Protein AF-A0A9W9B064-F1 (afdb_monomer_lite)

Structure (mmCIF, N/CA/C/O backbone):
data_AF-A0A9W9B064-F1
#
_entry.id   AF-A0A9W9B064-F1
#
loop_
_atom_site.group_PDB
_atom_site.id
_atom_site.type_symbol
_atom_site.label_atom_id
_atom_site.label_alt_id
_atom_site.label_comp_id
_atom_site.label_asym_id
_atom_site.label_entity_id
_atom_site.label_seq_id
_atom_site.pdbx_PDB_ins_code
_atom_site.Cartn_x
_atom_site.Cartn_y
_atom_site.Cartn_z
_atom_site.occupancy
_atom_site.B_iso_or_equiv
_atom_site.auth_seq_id
_atom_site.auth_comp_id
_atom_site.auth_asym_id
_atom_site.auth_atom_id
_atom_site.pdbx_PDB_model_num
ATOM 1 N N . VAL A 1 1 ? -6.475 8.910 -2.355 1.00 74.94 1 VAL A N 1
ATOM 2 C CA . VAL A 1 1 ? -6.292 7.860 -1.318 1.00 74.94 1 VAL A CA 1
ATOM 3 C C . VAL A 1 1 ? -5.038 8.102 -0.491 1.00 74.94 1 VAL A C 1
ATOM 5 O O . VAL A 1 1 ? -5.189 8.374 0.688 1.00 74.94 1 VAL A O 1
ATOM 8 N N . VAL A 1 2 ? -3.831 8.096 -1.077 1.00 85.06 2 VAL A N 1
ATOM 9 C CA . VAL A 1 2 ? -2.579 8.356 -0.328 1.00 85.06 2 VAL A CA 1
ATOM 10 C C . VAL A 1 2 ? -2.620 9.701 0.413 1.00 85.06 2 VAL A C 1
ATOM 12 O O . VAL A 1 2 ? -2.436 9.739 1.624 1.00 85.06 2 VAL A O 1
ATOM 15 N N . SER A 1 3 ? -2.968 10.787 -0.281 1.00 89.00 3 SER A N 1
ATOM 16 C CA . SER A 1 3 ? -3.048 12.137 0.301 1.00 89.00 3 SER A CA 1
ATOM 17 C C . SER A 1 3 ? -4.141 12.330 1.356 1.00 89.00 3 SER A C 1
ATOM 19 O O . SER A 1 3 ? -3.981 13.171 2.230 1.00 89.00 3 SER A O 1
ATOM 21 N N . LEU A 1 4 ? -5.234 11.566 1.278 1.00 87.88 4 LEU A N 1
ATOM 22 C CA . LEU A 1 4 ? -6.406 11.722 2.151 1.00 87.88 4 LEU A CA 1
ATOM 23 C C . LEU A 1 4 ? -6.370 10.792 3.369 1.00 87.88 4 LEU A C 1
ATOM 25 O O . LEU A 1 4 ? -6.838 11.153 4.439 1.00 87.88 4 LEU A O 1
ATOM 29 N N . PHE A 1 5 ? -5.811 9.589 3.221 1.00 87.75 5 PHE A N 1
ATOM 30 C CA . PHE A 1 5 ? -5.877 8.553 4.255 1.00 87.75 5 PHE A CA 1
ATOM 31 C C . PHE A 1 5 ? -4.506 8.104 4.755 1.00 87.75 5 PHE A C 1
ATOM 33 O O . PHE A 1 5 ? -4.379 7.799 5.931 1.00 87.75 5 PHE A O 1
ATOM 40 N N . ILE A 1 6 ? -3.473 8.061 3.908 1.00 89.50 6 ILE A N 1
ATOM 41 C CA . ILE A 1 6 ? -2.148 7.578 4.331 1.00 89.50 6 ILE A CA 1
ATOM 42 C C . ILE A 1 6 ? -1.364 8.713 4.981 1.00 89.50 6 ILE A C 1
ATOM 44 O O . ILE A 1 6 ? -1.012 8.615 6.151 1.00 89.50 6 ILE A O 1
ATOM 48 N N . ILE A 1 7 ? -1.145 9.813 4.255 1.00 90.94 7 ILE A N 1
ATOM 49 C CA . ILE A 1 7 ? -0.338 10.943 4.739 1.00 90.94 7 ILE A CA 1
ATOM 50 C C . ILE A 1 7 ? -0.872 11.505 6.070 1.00 90.94 7 ILE A C 1
ATOM 52 O O . ILE A 1 7 ? -0.066 11.668 6.985 1.00 90.94 7 ILE A O 1
ATOM 56 N N . PRO A 1 8 ? -2.190 11.736 6.254 1.0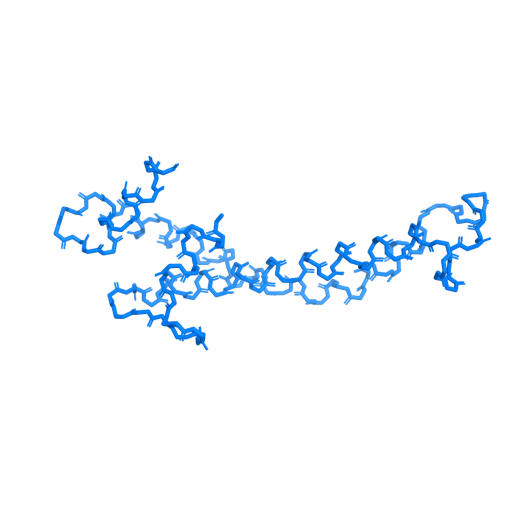0 91.44 8 PRO A N 1
ATOM 57 C CA . PRO A 1 8 ? -2.699 12.290 7.512 1.00 91.44 8 PRO A CA 1
ATOM 58 C C . PRO A 1 8 ? -2.593 11.342 8.717 1.00 91.44 8 PRO A C 1
ATOM 60 O O . PRO A 1 8 ? -2.636 11.801 9.854 1.00 91.44 8 PRO A O 1
ATOM 63 N N . LEU A 1 9 ? -2.454 10.031 8.486 1.00 92.44 9 LEU A N 1
ATOM 64 C CA . LEU A 1 9 ? -2.321 9.013 9.536 1.00 92.44 9 LEU A CA 1
ATOM 65 C C . LEU A 1 9 ? -0.864 8.632 9.837 1.00 92.44 9 LEU A C 1
ATOM 67 O O . LEU A 1 9 ? -0.609 7.787 10.702 1.00 92.44 9 LEU A O 1
ATOM 71 N N . ARG A 1 10 ? 0.102 9.232 9.138 1.00 92.25 10 ARG A N 1
ATOM 72 C CA . ARG A 1 10 ? 1.528 9.040 9.409 1.00 92.25 10 ARG A CA 1
ATOM 73 C C . ARG A 1 10 ? 2.011 10.053 10.436 1.00 92.25 10 ARG A C 1
ATOM 75 O O . ARG A 1 10 ? 1.650 11.228 10.411 1.00 92.25 10 ARG A O 1
ATOM 82 N N . VAL A 1 11 ? 2.908 9.610 11.308 1.00 89.94 11 VAL A N 1
ATOM 83 C CA . VAL A 1 11 ? 3.715 10.523 12.115 1.00 89.94 11 VAL A CA 1
ATOM 84 C C . VAL A 1 11 ? 4.603 11.326 11.165 1.00 89.94 11 VAL A C 1
ATOM 86 O O . VAL A 1 11 ? 5.284 10.752 10.311 1.00 89.94 11 VAL A O 1
ATOM 89 N N . HIS A 1 12 ? 4.577 12.652 11.311 1.00 84.75 12 HIS A N 1
ATOM 90 C CA . HIS A 1 12 ? 5.210 13.596 10.390 1.00 84.75 12 HIS A CA 1
ATOM 91 C C . HIS A 1 12 ? 6.648 13.201 10.025 1.00 84.75 12 HIS A C 1
ATOM 93 O O . HIS A 1 12 ? 7.474 12.959 10.904 1.00 84.75 12 HIS A O 1
ATOM 99 N N . ALA A 1 13 ? 6.940 13.181 8.721 1.00 80.38 13 ALA A N 1
ATOM 100 C CA . ALA A 1 13 ? 8.240 12.816 8.152 1.00 80.38 13 ALA A CA 1
ATOM 101 C C . ALA A 1 13 ? 8.746 11.402 8.519 1.00 80.38 13 ALA A C 1
ATOM 103 O O . ALA A 1 13 ? 9.943 11.131 8.438 1.00 80.38 13 ALA A O 1
ATOM 104 N N . THR A 1 14 ? 7.853 10.478 8.889 1.00 89.25 14 THR A N 1
ATOM 105 C CA . THR A 1 14 ? 8.203 9.077 9.160 1.00 89.25 14 THR A CA 1
ATOM 106 C C . THR A 1 14 ? 7.288 8.106 8.415 1.00 89.25 14 THR A C 1
ATOM 108 O O . THR A 1 14 ? 6.223 8.473 7.922 1.00 89.25 14 THR A O 1
ATOM 111 N N . LYS A 1 15 ? 7.684 6.828 8.391 1.00 86.31 15 LYS A N 1
ATOM 112 C CA . LYS A 1 15 ? 6.821 5.713 7.974 1.00 86.31 15 LYS A CA 1
ATOM 113 C C . LYS A 1 15 ? 6.015 5.122 9.139 1.00 86.31 15 LYS A C 1
ATOM 115 O O . LYS A 1 15 ? 5.415 4.066 8.993 1.00 86.31 15 LYS A O 1
ATOM 120 N N . SER A 1 16 ? 5.992 5.755 10.307 1.00 91.81 16 SER A N 1
ATOM 121 C CA . SER A 1 16 ? 5.243 5.238 11.454 1.00 91.81 16 SER A CA 1
ATOM 122 C C . SER A 1 16 ? 3.793 5.705 11.405 1.00 91.81 16 SER A C 1
ATOM 124 O O . SER A 1 16 ? 3.512 6.849 11.050 1.00 91.81 16 SER A O 1
ATOM 126 N N . TRP A 1 17 ? 2.870 4.824 11.776 1.00 94.25 17 TRP A N 1
ATOM 127 C CA . TRP A 1 17 ? 1.458 5.159 11.957 1.00 94.25 17 TRP A CA 1
ATOM 128 C C . TRP A 1 17 ? 1.250 5.895 13.285 1.00 94.25 17 TRP A C 1
ATOM 130 O O . TRP A 1 17 ? 1.936 5.600 14.268 1.00 94.25 17 TRP A O 1
ATOM 140 N N . ILE A 1 18 ? 0.310 6.842 13.332 1.00 92.81 18 ILE A N 1
ATOM 141 C CA . ILE A 1 18 ? -0.117 7.448 14.600 1.00 92.81 18 ILE A CA 1
ATOM 142 C C . ILE A 1 18 ? -0.778 6.401 15.510 1.00 92.81 18 ILE A C 1
ATOM 144 O O . ILE A 1 18 ? -1.291 5.375 15.052 1.00 92.81 18 ILE A O 1
ATOM 148 N N . ALA A 1 19 ? -0.792 6.672 16.816 1.00 88.94 19 ALA A N 1
ATOM 149 C CA . ALA A 1 19 ? -1.529 5.844 17.763 1.00 88.94 19 ALA A CA 1
ATOM 150 C C . ALA A 1 19 ? -3.028 5.818 17.405 1.00 88.94 19 ALA A C 1
ATOM 152 O O . ALA A 1 19 ? -3.591 6.832 17.001 1.00 88.94 19 ALA A O 1
ATOM 153 N N . GLY A 1 20 ? -3.662 4.652 17.547 1.00 89.81 20 GLY A N 1
ATOM 154 C CA . GLY A 1 20 ? -5.088 4.462 17.250 1.00 89.81 20 GLY A CA 1
ATOM 155 C C . GLY A 1 20 ? -5.393 3.885 15.864 1.00 89.81 20 GLY A C 1
ATOM 156 O O . GLY A 1 20 ? -6.511 3.425 15.649 1.00 89.81 20 GLY A O 1
ATOM 157 N N . VAL A 1 21 ? -4.418 3.811 14.947 1.00 93.75 21 VAL A N 1
ATOM 158 C CA . VAL A 1 21 ? -4.596 3.092 13.672 1.00 93.75 21 VAL A CA 1
ATOM 159 C C . VAL A 1 21 ? -4.528 1.578 13.916 1.00 93.75 21 VAL A C 1
ATOM 161 O O . VAL A 1 21 ? -3.505 1.083 14.399 1.00 93.75 21 VAL A O 1
ATOM 164 N N . PRO A 1 22 ? -5.571 0.799 13.569 1.00 95.19 22 PRO A N 1
ATOM 165 C CA . PRO A 1 22 ? -5.531 -0.651 13.722 1.00 95.19 22 PRO A CA 1
ATOM 166 C C . PRO A 1 22 ? -4.438 -1.285 12.858 1.00 95.19 22 PRO A C 1
ATOM 168 O O . PRO A 1 22 ? -4.339 -1.002 11.663 1.00 95.19 22 PRO A O 1
ATOM 171 N N . LEU A 1 23 ? -3.669 -2.208 13.441 1.00 94.12 23 LEU A N 1
ATOM 172 C CA . LEU A 1 23 ? -2.505 -2.826 12.795 1.00 94.12 23 LEU A CA 1
ATOM 173 C C . LEU A 1 23 ? -2.818 -3.443 11.422 1.00 94.12 23 LEU A C 1
ATOM 175 O O . LEU A 1 23 ? -2.029 -3.323 10.490 1.00 94.12 23 LEU A O 1
ATOM 179 N N . GLU A 1 24 ? -3.963 -4.110 11.277 1.00 94.56 24 GLU A N 1
ATOM 180 C CA . GLU A 1 24 ? -4.323 -4.741 10.002 1.00 94.56 24 GLU A CA 1
ATOM 181 C C . GLU A 1 24 ? -4.696 -3.708 8.922 1.00 94.56 24 GLU A C 1
ATOM 183 O O . GLU A 1 24 ? -4.439 -3.955 7.747 1.00 94.56 24 GLU A O 1
ATOM 188 N N . ILE A 1 25 ? -5.231 -2.537 9.299 1.00 94.75 25 ILE A N 1
ATOM 189 C CA . ILE A 1 25 ? -5.463 -1.427 8.357 1.00 94.75 25 ILE A CA 1
ATOM 190 C C . ILE A 1 25 ? -4.137 -0.791 7.959 1.00 94.75 25 ILE A C 1
ATOM 192 O O . ILE A 1 25 ? -3.896 -0.609 6.769 1.00 94.75 25 ILE A O 1
ATOM 196 N N . ALA A 1 26 ? -3.273 -0.513 8.939 1.00 94.94 26 ALA A N 1
ATOM 197 C CA . ALA A 1 26 ? -1.926 0.003 8.719 1.00 94.94 26 ALA A CA 1
ATOM 198 C C . ALA A 1 26 ? -1.177 -0.819 7.657 1.00 94.94 26 ALA A C 1
ATOM 200 O O . ALA A 1 26 ? -0.756 -0.271 6.644 1.00 94.94 26 ALA A O 1
ATOM 201 N N . LYS A 1 27 ? -1.134 -2.150 7.808 1.00 94.56 27 LYS A N 1
ATOM 202 C CA . LYS A 1 27 ? -0.488 -3.045 6.832 1.00 94.56 27 LYS A CA 1
ATOM 20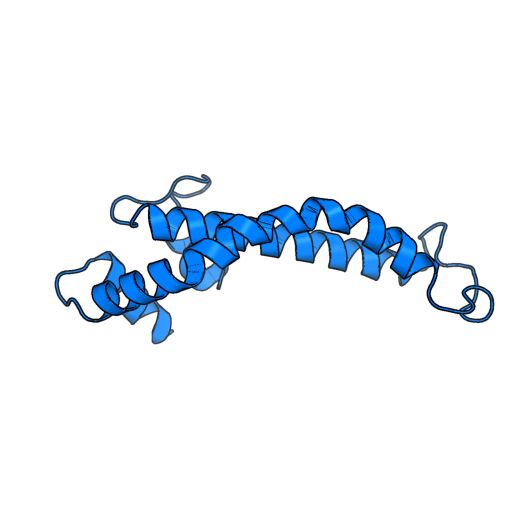3 C C . LYS A 1 27 ? -1.096 -2.961 5.427 1.00 94.56 27 LYS A C 1
ATOM 205 O O . LYS A 1 27 ? -0.364 -2.945 4.445 1.00 94.56 27 LYS A O 1
ATOM 210 N N . VAL A 1 28 ? -2.427 -2.909 5.312 1.00 95.56 28 VAL A N 1
ATOM 211 C CA . VAL A 1 28 ? -3.096 -2.785 4.002 1.00 95.56 28 VAL A CA 1
ATOM 212 C C . VAL A 1 28 ? -2.772 -1.459 3.329 1.00 95.56 28 VAL A C 1
ATOM 214 O O . VAL A 1 28 ? -2.574 -1.427 2.115 1.00 95.56 28 VAL A O 1
ATOM 217 N N . LEU A 1 29 ? -2.692 -0.379 4.101 1.00 94.69 29 LEU A N 1
ATOM 218 C CA . LEU A 1 29 ? -2.293 0.921 3.585 1.00 94.69 29 LEU A CA 1
ATOM 219 C C . LEU A 1 29 ? -0.799 0.969 3.227 1.00 94.69 29 LEU A C 1
ATOM 221 O O . LEU A 1 29 ? -0.468 1.574 2.213 1.00 94.69 29 LEU A O 1
ATOM 225 N N . ASP A 1 30 ? 0.074 0.293 3.984 1.00 94.75 30 ASP A N 1
ATOM 226 C CA . ASP A 1 30 ? 1.496 0.128 3.643 1.00 94.75 30 ASP A CA 1
ATOM 227 C C . ASP A 1 30 ? 1.644 -0.568 2.276 1.00 94.75 30 ASP A C 1
ATOM 229 O O . ASP A 1 30 ? 2.281 -0.031 1.372 1.00 94.75 30 ASP A O 1
ATOM 233 N N . TRP A 1 31 ? 0.969 -1.705 2.063 1.00 96.00 31 TRP A N 1
ATOM 234 C CA . TRP A 1 31 ? 1.002 -2.385 0.761 1.00 96.00 31 TRP A CA 1
ATOM 235 C C . TRP A 1 31 ? 0.374 -1.554 -0.362 1.00 96.00 31 TRP A C 1
ATOM 237 O O . TRP A 1 31 ? 0.834 -1.619 -1.499 1.00 96.00 31 TRP A O 1
ATOM 247 N N . LEU A 1 32 ? -0.668 -0.766 -0.076 1.00 95.56 32 LEU A N 1
ATOM 248 C CA . LEU A 1 32 ? -1.250 0.138 -1.068 1.00 95.56 32 LEU A CA 1
ATOM 249 C C . LEU A 1 32 ? -0.258 1.230 -1.488 1.00 95.56 32 LEU A C 1
ATOM 251 O O . LEU A 1 32 ? -0.185 1.558 -2.670 1.00 95.56 32 LEU A O 1
ATOM 255 N N . GLU A 1 33 ? 0.494 1.790 -0.542 1.00 94.12 33 GLU A N 1
ATOM 256 C CA . GLU A 1 33 ? 1.559 2.753 -0.826 1.00 94.12 33 GLU A CA 1
ATOM 257 C C . GLU A 1 33 ? 2.649 2.119 -1.702 1.00 94.12 33 GLU A C 1
ATOM 259 O O . GLU A 1 33 ? 3.005 2.690 -2.732 1.00 94.12 33 GLU A O 1
ATOM 264 N N . ASP A 1 34 ? 3.094 0.902 -1.378 1.00 95.19 34 ASP A N 1
ATOM 265 C CA . ASP A 1 34 ? 4.053 0.152 -2.200 1.00 95.19 34 ASP A CA 1
ATOM 266 C C . ASP A 1 34 ? 3.518 -0.119 -3.618 1.00 95.19 34 ASP A C 1
ATOM 268 O O . ASP A 1 34 ? 4.246 0.026 -4.601 1.00 95.19 34 ASP A O 1
ATOM 272 N N . ILE A 1 35 ? 2.229 -0.447 -3.750 1.00 97.06 35 ILE A N 1
ATOM 273 C CA . ILE A 1 35 ? 1.552 -0.628 -5.042 1.00 97.06 35 ILE A CA 1
ATOM 274 C C . ILE A 1 35 ? 1.533 0.675 -5.853 1.00 97.06 35 ILE A C 1
ATOM 276 O O . ILE A 1 35 ? 1.803 0.659 -7.056 1.00 97.06 35 ILE A O 1
ATOM 280 N N . VAL A 1 36 ? 1.222 1.807 -5.219 1.00 96.00 36 VAL A N 1
ATOM 281 C CA . VAL A 1 36 ? 1.226 3.124 -5.876 1.00 96.00 36 VAL A CA 1
ATOM 282 C C . VAL A 1 36 ? 2.640 3.509 -6.318 1.00 96.00 36 VAL A C 1
ATOM 284 O O . VAL A 1 36 ? 2.812 4.033 -7.422 1.00 96.00 36 VAL A O 1
ATOM 287 N N . ASN A 1 37 ? 3.652 3.210 -5.503 1.00 95.19 37 ASN A N 1
ATOM 288 C CA . ASN A 1 37 ? 5.055 3.433 -5.848 1.00 95.19 37 ASN A CA 1
ATOM 289 C C . ASN A 1 37 ? 5.477 2.565 -7.042 1.00 95.19 37 ASN A C 1
ATOM 291 O O . ASN A 1 37 ? 6.035 3.088 -8.004 1.00 95.19 37 ASN A O 1
ATOM 295 N N . LEU A 1 38 ? 5.117 1.276 -7.051 1.00 96.88 38 LEU A N 1
ATOM 296 C CA . LEU A 1 38 ? 5.379 0.384 -8.183 1.00 96.88 38 LEU A CA 1
ATOM 297 C C . LEU A 1 38 ? 4.747 0.910 -9.480 1.00 96.88 38 LEU A C 1
ATOM 299 O O . LEU A 1 38 ? 5.394 0.929 -10.524 1.00 96.88 38 LEU A O 1
ATOM 303 N N . HIS A 1 39 ? 3.495 1.369 -9.422 1.00 96.75 39 HIS A N 1
ATOM 304 C CA . HIS A 1 39 ? 2.816 1.957 -10.583 1.00 96.75 39 HIS A CA 1
ATOM 305 C C . HIS A 1 39 ? 3.422 3.281 -11.033 1.00 96.75 39 HIS A C 1
ATOM 307 O O . HIS A 1 39 ? 3.427 3.572 -12.227 1.00 96.75 39 HIS A O 1
ATOM 313 N N . THR A 1 40 ? 3.949 4.072 -10.102 1.00 96.12 40 THR A N 1
ATOM 314 C CA . THR A 1 40 ? 4.695 5.294 -10.420 1.00 96.12 40 THR A CA 1
ATOM 315 C C . THR A 1 40 ? 5.954 4.952 -11.213 1.00 96.12 40 THR A C 1
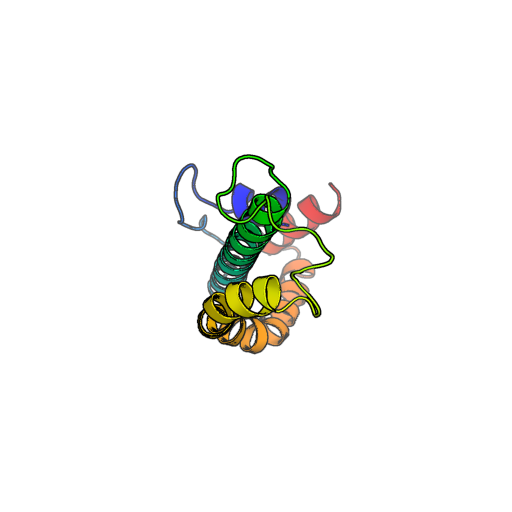ATOM 317 O O . THR A 1 40 ? 6.160 5.519 -12.280 1.00 96.12 40 THR A O 1
ATOM 320 N N . GLU A 1 41 ? 6.723 3.951 -10.784 1.00 95.81 41 GLU A N 1
ATOM 321 C CA . GLU A 1 41 ? 7.899 3.493 -11.532 1.00 95.81 41 GLU A CA 1
ATOM 322 C C . GLU A 1 41 ? 7.544 2.925 -12.914 1.00 95.81 41 GLU A C 1
ATOM 324 O O . GLU A 1 41 ? 8.235 3.206 -13.894 1.00 95.81 41 GLU A O 1
ATOM 329 N N . ILE A 1 42 ? 6.457 2.149 -13.021 1.00 94.38 42 ILE A N 1
ATOM 330 C CA . ILE A 1 42 ? 5.968 1.646 -14.314 1.00 94.38 42 ILE A CA 1
ATOM 331 C C . ILE A 1 42 ? 5.604 2.818 -15.228 1.00 94.38 42 ILE A C 1
ATOM 333 O O . ILE A 1 42 ? 6.006 2.831 -16.389 1.00 94.38 42 ILE A O 1
ATOM 337 N N . ARG A 1 43 ? 4.863 3.809 -14.719 1.00 93.75 43 ARG A N 1
ATOM 338 C CA . ARG A 1 43 ? 4.491 5.007 -15.478 1.00 93.75 43 ARG A CA 1
ATOM 339 C C . ARG A 1 43 ? 5.728 5.753 -15.966 1.00 93.75 43 ARG A C 1
ATOM 341 O O . ARG A 1 43 ? 5.789 6.075 -17.147 1.00 93.75 43 ARG A O 1
ATOM 348 N N . ASP A 1 44 ? 6.688 6.013 -15.088 1.00 91.81 44 ASP A N 1
ATOM 349 C CA . ASP A 1 44 ? 7.887 6.787 -15.418 1.00 91.81 44 ASP A CA 1
ATOM 350 C C . ASP A 1 44 ? 8.744 6.045 -16.460 1.00 91.81 44 ASP A C 1
ATOM 352 O O . ASP A 1 44 ? 9.228 6.643 -17.423 1.00 91.81 44 ASP A O 1
ATOM 356 N N . MET A 1 45 ? 8.838 4.716 -16.348 1.00 89.12 45 MET A N 1
ATOM 357 C CA . MET A 1 45 ? 9.460 3.862 -17.361 1.00 89.12 45 MET A CA 1
ATOM 358 C C . MET A 1 45 ? 8.726 3.961 -18.708 1.00 89.12 45 MET A C 1
ATOM 360 O O . MET A 1 45 ? 9.366 4.178 -19.737 1.00 89.12 45 MET A O 1
ATOM 364 N N . LEU A 1 46 ? 7.393 3.876 -18.725 1.00 86.69 46 LEU A N 1
ATOM 365 C CA . LEU A 1 46 ? 6.608 3.996 -19.958 1.00 86.69 46 LEU A CA 1
ATOM 366 C C . LEU A 1 46 ? 6.726 5.391 -20.593 1.00 86.69 46 LEU A C 1
ATOM 368 O O . LEU A 1 46 ? 6.805 5.501 -21.815 1.00 86.69 46 LEU A O 1
ATOM 372 N N . GLN A 1 47 ? 6.783 6.449 -19.781 1.00 85.81 47 GLN A N 1
ATOM 373 C CA . GLN A 1 47 ? 7.007 7.822 -20.242 1.00 85.81 47 GLN A CA 1
ATOM 374 C C . GLN A 1 47 ? 8.405 8.009 -20.837 1.00 85.81 47 GLN A C 1
ATOM 376 O O . GLN A 1 47 ? 8.558 8.759 -21.798 1.00 85.81 47 GLN A O 1
ATOM 381 N N . SER A 1 48 ? 9.415 7.289 -20.337 1.00 82.19 48 SER A N 1
ATOM 382 C CA . SER A 1 48 ? 10.775 7.347 -20.888 1.00 82.19 48 SER A CA 1
ATOM 383 C C . SER A 1 48 ? 10.875 6.834 -22.331 1.00 82.19 48 SER A C 1
ATOM 385 O O . SER A 1 48 ? 11.806 7.191 -23.046 1.00 82.19 48 SER A O 1
ATOM 387 N N . PHE A 1 49 ? 9.913 6.032 -22.797 1.00 74.44 49 PHE A N 1
ATOM 388 C CA . PHE A 1 49 ? 9.827 5.637 -24.207 1.00 74.44 49 PHE A CA 1
ATOM 389 C C . PHE A 1 49 ? 9.223 6.716 -25.110 1.00 74.44 49 PHE A C 1
ATOM 391 O O . PHE A 1 49 ? 9.320 6.608 -26.328 1.00 74.44 49 PHE A O 1
ATOM 398 N N . GLN A 1 50 ? 8.599 7.741 -24.528 1.00 72.00 50 GLN A N 1
ATOM 399 C CA . GLN A 1 50 ? 7.954 8.840 -25.247 1.00 72.00 50 GLN A CA 1
ATOM 400 C C . GLN A 1 50 ? 8.852 10.086 -25.328 1.00 72.00 50 GLN A C 1
ATOM 402 O O . GLN A 1 50 ? 8.526 11.025 -26.053 1.00 72.00 50 GLN A O 1
ATOM 407 N N . THR A 1 51 ? 9.973 10.124 -24.596 1.00 66.88 51 THR A N 1
ATOM 408 C CA . THR A 1 51 ? 10.890 11.269 -24.578 1.00 66.88 51 THR A CA 1
ATOM 409 C C . THR A 1 51 ? 12.014 11.113 -25.608 1.00 66.88 51 THR A C 1
ATOM 411 O O . THR A 1 51 ? 12.736 10.121 -25.572 1.00 66.88 51 THR A O 1
ATOM 414 N N . PRO A 1 52 ? 12.240 12.106 -26.490 1.00 58.44 52 PRO A N 1
ATOM 415 C CA . PRO A 1 52 ? 13.177 11.998 -27.618 1.00 58.44 52 PRO A CA 1
ATOM 416 C C . PRO A 1 52 ? 14.654 11.823 -27.216 1.00 58.44 52 PRO A C 1
ATOM 418 O O . PRO A 1 52 ? 15.469 11.435 -28.046 1.00 58.44 52 PRO A O 1
ATOM 421 N N . GLU A 1 53 ? 15.004 12.086 -25.955 1.00 60.28 53 GLU A N 1
ATOM 422 C CA . GLU A 1 53 ? 16.367 11.959 -25.415 1.00 60.28 53 GLU A CA 1
ATOM 423 C C . GLU A 1 53 ? 16.706 10.544 -24.916 1.00 60.28 53 GLU A C 1
ATOM 425 O O . GLU A 1 53 ? 17.856 10.261 -24.573 1.00 60.28 53 GLU A O 1
ATOM 430 N N . CYS A 1 54 ? 15.734 9.628 -24.865 1.00 56.91 54 CYS A N 1
ATOM 431 C CA . CYS A 1 54 ? 16.002 8.257 -24.454 1.00 56.91 54 CYS A CA 1
ATOM 432 C C . CYS A 1 54 ? 16.743 7.514 -25.587 1.00 56.91 54 CYS A C 1
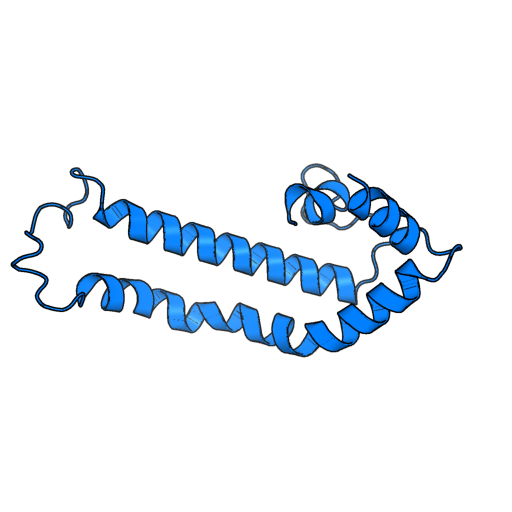ATOM 434 O O . CYS A 1 54 ? 16.296 7.573 -26.734 1.00 56.91 54 CYS A O 1
ATOM 436 N N . PRO A 1 55 ? 17.815 6.736 -25.319 1.00 54.69 55 PRO A N 1
ATOM 437 C CA . PRO A 1 55 ? 18.525 5.945 -26.342 1.00 54.69 55 PRO A CA 1
ATOM 438 C C . PRO A 1 55 ? 17.625 4.967 -27.121 1.00 54.69 55 PRO A C 1
ATOM 440 O O . PRO A 1 55 ? 18.022 4.413 -28.143 1.00 54.69 55 PRO A O 1
ATOM 443 N N . LEU A 1 56 ? 16.411 4.736 -26.616 1.00 53.12 56 LEU A N 1
ATOM 444 C CA . LEU A 1 56 ? 15.383 3.871 -27.181 1.00 53.12 56 LEU A CA 1
ATOM 445 C C . LEU A 1 56 ? 14.278 4.638 -27.937 1.00 53.12 56 LEU A C 1
ATOM 447 O O . LEU A 1 56 ? 13.451 3.982 -28.567 1.00 53.12 56 LEU A O 1
ATOM 451 N N . ALA A 1 57 ? 14.274 5.977 -27.910 1.00 50.16 57 ALA A N 1
ATOM 452 C CA . ALA A 1 57 ? 13.216 6.851 -28.435 1.00 50.16 57 ALA A CA 1
ATOM 453 C C . ALA A 1 57 ? 13.350 7.241 -29.920 1.00 50.16 57 ALA A C 1
ATOM 455 O O . ALA A 1 57 ? 12.582 8.056 -30.421 1.00 50.16 57 ALA A O 1
ATOM 456 N N . GLY A 1 58 ? 14.310 6.664 -30.645 1.00 47.31 58 GLY A N 1
ATOM 457 C CA . GLY A 1 58 ? 14.603 7.034 -32.038 1.00 47.31 58 GLY A CA 1
ATOM 458 C C . GLY A 1 58 ? 14.231 5.999 -33.100 1.00 47.31 58 GLY A C 1
ATOM 459 O O . GLY A 1 58 ? 14.480 6.225 -34.279 1.00 47.31 58 GLY A O 1
ATOM 460 N N . VAL A 1 59 ? 13.676 4.854 -32.718 1.00 50.38 59 VAL A N 1
ATOM 461 C CA . VAL A 1 59 ? 13.356 3.763 -33.649 1.00 50.38 59 VAL A CA 1
ATOM 462 C C . VAL A 1 59 ? 11.858 3.765 -33.862 1.00 50.38 59 VAL A C 1
ATOM 464 O O . VAL A 1 59 ? 11.089 3.492 -32.945 1.00 50.38 59 VAL A O 1
ATOM 467 N N . SER A 1 60 ? 11.493 4.189 -35.070 1.00 52.28 60 SER A N 1
ATOM 468 C CA . SER A 1 60 ? 10.135 4.391 -35.569 1.00 52.28 60 SER A CA 1
ATOM 469 C C . SER A 1 60 ? 9.152 3.326 -35.069 1.00 52.28 60 SER A C 1
ATOM 471 O O . SER A 1 60 ? 9.496 2.147 -35.001 1.00 52.28 60 SER A O 1
ATOM 473 N N . GLU A 1 61 ? 7.893 3.709 -34.827 1.00 51.91 61 GLU A N 1
ATOM 474 C CA . GLU A 1 61 ? 6.767 2.778 -34.623 1.00 51.91 61 GLU A CA 1
ATOM 475 C C . GLU A 1 61 ? 6.695 1.687 -35.717 1.00 51.91 61 GLU A C 1
ATOM 477 O O . GLU A 1 61 ? 6.144 0.610 -35.503 1.00 51.91 61 GLU A O 1
ATOM 482 N N . ALA A 1 62 ? 7.301 1.934 -36.886 1.00 51.84 62 ALA A N 1
ATOM 483 C CA . ALA A 1 62 ? 7.444 0.967 -37.970 1.00 51.84 62 ALA A CA 1
ATOM 484 C C . ALA A 1 62 ? 8.448 -0.179 -37.690 1.00 51.84 62 ALA A C 1
ATOM 486 O O . ALA A 1 62 ? 8.337 -1.241 -38.311 1.00 51.84 62 ALA A O 1
ATOM 487 N N . GLU A 1 63 ? 9.414 0.014 -36.784 1.00 54.31 63 GLU A N 1
ATOM 488 C CA . GLU A 1 63 ? 10.437 -0.974 -36.403 1.00 54.31 63 GLU A CA 1
ATOM 489 C C . GLU A 1 63 ? 10.075 -1.762 -35.132 1.00 54.31 63 GLU A C 1
ATOM 491 O O . GLU A 1 63 ? 10.419 -2.941 -35.039 1.00 54.31 63 GLU A O 1
ATOM 496 N N . ASP A 1 64 ? 9.316 -1.184 -34.188 1.00 60.06 64 ASP A N 1
ATOM 497 C CA . ASP A 1 64 ? 8.728 -1.931 -33.056 1.00 60.06 64 ASP A CA 1
ATOM 498 C C . ASP A 1 64 ? 7.426 -2.624 -33.479 1.00 60.06 64 ASP A C 1
ATOM 500 O O . ASP A 1 64 ? 6.333 -2.374 -32.966 1.00 60.06 64 ASP A O 1
ATOM 504 N N . ARG A 1 65 ? 7.544 -3.506 -34.473 1.00 50.12 65 ARG A N 1
ATOM 505 C CA . ARG A 1 65 ? 6.435 -4.284 -35.022 1.00 50.12 65 ARG A CA 1
ATOM 506 C C . ARG A 1 65 ? 5.906 -5.256 -33.949 1.00 50.12 65 ARG A C 1
ATOM 508 O O . ARG A 1 65 ? 6.308 -6.414 -33.908 1.00 50.12 65 ARG A O 1
ATOM 515 N N . GLY A 1 66 ? 5.008 -4.781 -33.080 1.00 55.75 66 GLY A N 1
ATOM 516 C CA . GLY A 1 66 ? 4.260 -5.594 -32.111 1.00 55.75 66 GLY A CA 1
ATOM 517 C C . GLY A 1 66 ? 4.360 -5.204 -30.628 1.00 55.75 66 GLY A C 1
ATOM 518 O O . GLY A 1 66 ? 3.906 -5.987 -29.797 1.00 55.75 66 GLY A O 1
ATOM 519 N N . GLY A 1 67 ? 4.934 -4.050 -30.261 1.00 63.91 67 GLY A N 1
ATOM 520 C CA . GLY A 1 67 ? 5.014 -3.618 -28.852 1.00 63.91 67 GLY A CA 1
ATOM 521 C C . GLY A 1 67 ? 5.972 -4.454 -27.990 1.00 63.91 67 GLY A C 1
ATOM 522 O O . GLY A 1 67 ? 5.833 -4.522 -26.763 1.00 63.91 67 GLY A O 1
ATOM 523 N N . ALA A 1 68 ? 6.944 -5.121 -28.621 1.00 71.81 68 ALA A N 1
ATOM 524 C CA . ALA A 1 68 ? 7.851 -6.060 -27.966 1.00 71.81 68 ALA A CA 1
ATOM 525 C C . ALA A 1 68 ? 8.723 -5.377 -26.900 1.00 71.81 68 ALA A C 1
ATOM 527 O O . ALA A 1 68 ? 9.068 -5.993 -25.891 1.00 71.81 68 ALA A O 1
ATOM 528 N N . ARG A 1 69 ? 9.037 -4.090 -27.086 1.00 73.06 69 ARG A N 1
ATOM 529 C CA . ARG A 1 69 ? 9.837 -3.291 -26.144 1.00 73.06 69 ARG A CA 1
ATOM 530 C C . ARG A 1 69 ? 9.109 -3.011 -24.843 1.00 73.06 69 ARG A C 1
ATOM 532 O O . ARG A 1 69 ? 9.659 -3.250 -23.769 1.00 73.06 69 ARG A O 1
ATOM 539 N N . VAL A 1 70 ? 7.861 -2.560 -24.940 1.00 79.94 70 VAL A N 1
ATOM 540 C CA . VAL A 1 70 ? 7.008 -2.323 -23.771 1.00 79.94 70 VAL A CA 1
ATOM 541 C C . VAL A 1 70 ? 6.777 -3.636 -23.029 1.00 79.94 70 VAL A C 1
ATOM 543 O O . VAL A 1 70 ? 6.937 -3.686 -21.812 1.00 79.94 70 VAL A O 1
ATOM 546 N N . ALA A 1 71 ? 6.501 -4.724 -23.754 1.00 83.00 71 ALA A N 1
ATOM 547 C CA . ALA A 1 71 ? 6.356 -6.049 -23.159 1.00 83.00 71 ALA A CA 1
ATOM 548 C C . ALA A 1 71 ? 7.635 -6.509 -22.429 1.00 83.00 71 ALA A C 1
ATOM 550 O O . ALA A 1 71 ? 7.558 -7.023 -21.312 1.00 83.00 71 ALA A O 1
ATOM 551 N N . TYR A 1 72 ? 8.815 -6.291 -23.019 1.00 83.88 72 TYR A N 1
ATOM 552 C CA . TYR A 1 72 ? 10.099 -6.621 -22.397 1.00 83.88 72 TYR A CA 1
ATOM 553 C C . TYR A 1 72 ? 10.366 -5.789 -21.138 1.00 83.88 72 TYR A C 1
ATOM 555 O O . TYR A 1 72 ? 10.796 -6.329 -20.120 1.00 83.88 72 TYR A O 1
ATOM 563 N N . ALA A 1 73 ? 10.060 -4.493 -21.172 1.00 85.38 73 ALA A N 1
ATOM 564 C CA . ALA A 1 73 ? 10.224 -3.620 -20.019 1.00 85.38 73 ALA A CA 1
ATOM 565 C C . ALA A 1 73 ? 9.263 -3.997 -18.882 1.00 85.38 73 ALA A C 1
ATOM 567 O O . ALA A 1 73 ? 9.693 -4.162 -17.740 1.00 85.38 73 ALA A O 1
ATOM 568 N N . LEU A 1 74 ? 7.986 -4.244 -19.194 1.00 90.12 74 LEU A N 1
ATOM 569 C CA . LEU A 1 74 ? 6.984 -4.705 -18.228 1.00 90.12 74 LEU A CA 1
ATOM 570 C C . LEU A 1 74 ? 7.336 -6.065 -17.615 1.00 90.12 74 LEU A C 1
ATOM 572 O O . LEU A 1 74 ? 7.046 -6.296 -16.441 1.00 90.12 74 LEU A O 1
ATOM 576 N N . ARG A 1 75 ? 8.023 -6.948 -18.353 1.00 92.31 75 ARG A N 1
ATOM 577 C CA . ARG A 1 75 ? 8.479 -8.248 -17.836 1.00 92.31 75 ARG A CA 1
ATOM 578 C C . ARG A 1 75 ? 9.341 -8.112 -16.578 1.00 92.31 75 ARG A C 1
ATOM 580 O O . ARG A 1 75 ? 9.250 -8.967 -15.702 1.00 92.31 75 ARG A O 1
ATOM 587 N N . SER A 1 76 ? 10.130 -7.042 -16.461 1.00 92.06 76 SER A N 1
ATOM 588 C CA . SER A 1 76 ? 10.962 -6.782 -15.275 1.00 92.06 76 SER A CA 1
ATOM 589 C C . SER A 1 76 ? 10.147 -6.455 -14.013 1.00 92.06 76 SER A C 1
ATOM 591 O O . SER A 1 76 ? 10.613 -6.685 -12.899 1.00 92.06 76 SER A O 1
ATOM 593 N N . PHE A 1 77 ? 8.905 -5.989 -14.175 1.00 95.19 77 PHE A N 1
ATOM 594 C CA . PHE A 1 77 ? 7.999 -5.671 -13.074 1.00 95.19 77 PHE A CA 1
ATOM 595 C C . PHE A 1 77 ? 7.166 -6.872 -12.620 1.00 95.19 77 PHE A C 1
ATOM 597 O O . PHE A 1 77 ? 6.673 -6.861 -11.497 1.00 95.19 77 PHE A O 1
ATOM 604 N N . VAL A 1 78 ? 7.034 -7.922 -13.441 1.00 95.56 78 VAL A N 1
ATOM 605 C CA . VAL A 1 78 ? 6.189 -9.090 -13.130 1.00 95.56 78 VAL A CA 1
ATOM 606 C C . VAL A 1 78 ? 6.515 -9.724 -11.771 1.00 95.56 78 VAL A C 1
ATOM 608 O O . VAL A 1 78 ? 5.577 -9.916 -11.000 1.00 95.56 78 VAL A O 1
ATOM 611 N N . PRO A 1 79 ? 7.785 -10.000 -11.404 1.00 96.69 79 PRO A N 1
ATOM 612 C CA . PRO A 1 79 ? 8.094 -10.549 -10.081 1.00 96.69 79 PRO A CA 1
ATOM 613 C C . PRO A 1 79 ? 7.679 -9.606 -8.946 1.00 96.69 79 PRO A C 1
ATOM 615 O O . PRO A 1 79 ? 7.179 -10.043 -7.919 1.00 96.69 79 PRO A O 1
ATOM 618 N N . ARG A 1 80 ? 7.809 -8.292 -9.163 1.00 96.62 80 ARG A N 1
ATOM 619 C CA . ARG A 1 80 ? 7.495 -7.254 -8.174 1.00 96.62 80 ARG A CA 1
ATOM 620 C C . ARG A 1 80 ? 5.995 -7.091 -7.936 1.00 96.62 80 ARG A C 1
ATOM 622 O O . ARG A 1 80 ? 5.611 -6.500 -6.935 1.00 96.62 80 ARG A O 1
ATOM 629 N N . LEU A 1 81 ? 5.141 -7.632 -8.811 1.00 96.50 81 LEU A N 1
ATOM 630 C CA . LEU A 1 81 ? 3.693 -7.679 -8.588 1.00 96.50 81 LEU A CA 1
ATOM 631 C C . LEU A 1 81 ? 3.308 -8.609 -7.425 1.00 96.50 81 LEU A C 1
ATOM 633 O O . LEU A 1 81 ? 2.157 -8.591 -6.996 1.00 96.50 81 LEU A O 1
ATOM 637 N N . GLU A 1 82 ? 4.241 -9.383 -6.865 1.00 96.31 82 GLU A N 1
ATOM 638 C CA . GLU A 1 82 ? 3.995 -10.184 -5.661 1.00 96.31 82 GLU A CA 1
ATOM 639 C C . GLU A 1 82 ? 3.536 -9.349 -4.454 1.00 96.31 82 GLU A C 1
ATOM 641 O O . GLU A 1 82 ? 2.802 -9.861 -3.610 1.00 96.31 82 GLU A O 1
ATOM 646 N N . ILE A 1 83 ? 3.856 -8.046 -4.414 1.00 94.56 83 ILE A N 1
ATOM 647 C CA . ILE A 1 83 ? 3.385 -7.120 -3.368 1.00 94.56 83 ILE A CA 1
ATOM 648 C C . ILE A 1 83 ? 1.852 -7.058 -3.270 1.00 94.56 83 ILE A C 1
ATOM 650 O O . ILE A 1 83 ? 1.304 -6.742 -2.215 1.00 94.56 83 ILE A O 1
ATOM 654 N N . TYR A 1 84 ? 1.139 -7.411 -4.346 1.00 97.25 84 TYR A N 1
ATOM 655 C CA . TYR A 1 84 ? -0.319 -7.494 -4.341 1.00 97.25 84 TYR A CA 1
ATOM 656 C C . TYR A 1 84 ? -0.847 -8.680 -3.539 1.00 97.25 84 TYR A C 1
ATOM 658 O O . TYR A 1 84 ? -1.974 -8.617 -3.057 1.00 97.25 84 TYR A O 1
ATOM 666 N N . GLN A 1 85 ? -0.082 -9.765 -3.393 1.00 96.88 85 GLN A N 1
ATOM 667 C CA . GLN A 1 85 ? -0.565 -10.987 -2.750 1.00 96.88 85 GLN A CA 1
ATOM 668 C C . GLN A 1 85 ? -1.075 -10.740 -1.320 1.00 96.88 85 GLN A C 1
ATOM 670 O O . GLN A 1 85 ? -2.248 -11.029 -1.063 1.00 96.88 85 GLN A O 1
ATOM 675 N N . PRO A 1 86 ? -0.282 -10.171 -0.387 1.00 95.69 86 PRO A N 1
ATOM 676 C CA . PRO A 1 86 ? -0.772 -9.917 0.965 1.00 95.69 86 PRO A CA 1
ATOM 677 C C . PRO A 1 86 ? -1.900 -8.877 0.992 1.00 95.69 86 PRO A C 1
ATOM 679 O O . PRO A 1 86 ? -2.847 -9.037 1.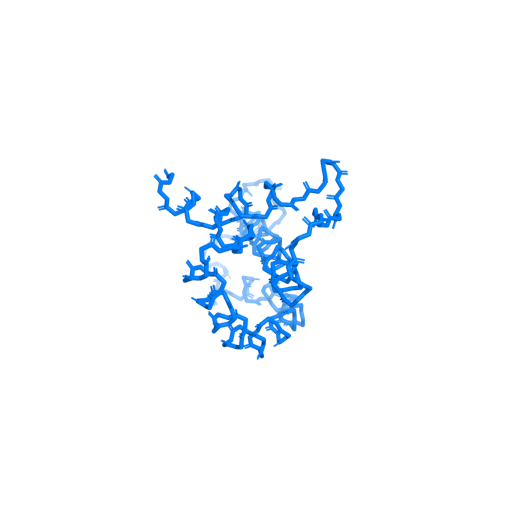766 1.00 95.69 86 PRO A O 1
ATOM 682 N N . TYR A 1 87 ? -1.850 -7.864 0.117 1.00 96.31 87 TYR A N 1
ATOM 683 C CA . TYR A 1 87 ? -2.905 -6.858 -0.016 1.00 96.31 87 TYR A CA 1
ATOM 684 C C . TYR A 1 87 ? -4.251 -7.497 -0.376 1.00 96.31 87 TYR A C 1
ATOM 686 O O . TYR A 1 87 ? -5.234 -7.321 0.343 1.00 96.31 87 TYR A O 1
ATOM 694 N N . LEU A 1 88 ? -4.285 -8.299 -1.444 1.00 96.94 88 LEU A N 1
ATOM 695 C CA . LEU A 1 88 ? -5.498 -8.945 -1.945 1.00 96.94 88 LEU A CA 1
ATOM 696 C C . LEU A 1 88 ? -6.081 -9.933 -0.930 1.00 96.94 88 LEU A C 1
ATOM 698 O O . LEU A 1 88 ? -7.291 -9.941 -0.712 1.00 96.94 88 LEU A O 1
ATOM 702 N N . VAL A 1 89 ? -5.229 -10.718 -0.262 1.00 96.88 89 VAL A N 1
ATOM 703 C CA . VAL A 1 89 ? -5.661 -11.674 0.773 1.00 96.88 89 VAL A CA 1
ATOM 704 C C . VAL A 1 89 ? -6.310 -10.960 1.963 1.00 96.88 89 VAL A C 1
ATOM 706 O O . VAL A 1 89 ? -7.281 -11.454 2.535 1.00 96.88 89 VAL A O 1
ATOM 709 N N . LYS A 1 90 ? -5.788 -9.795 2.358 1.00 94.38 90 LYS A N 1
ATOM 710 C CA . LYS A 1 90 ? -6.246 -9.070 3.553 1.00 94.38 90 LYS A CA 1
ATOM 711 C C . LYS A 1 90 ? -7.400 -8.109 3.288 1.00 94.38 90 LYS A C 1
ATOM 713 O O . LYS A 1 90 ? -8.131 -7.783 4.226 1.00 94.38 90 LYS A O 1
ATOM 718 N N . LEU A 1 91 ? -7.600 -7.691 2.039 1.00 94.00 91 LEU A N 1
ATOM 719 C CA . LEU A 1 91 ? -8.523 -6.616 1.679 1.00 94.00 91 LEU A CA 1
ATOM 720 C C . LEU A 1 91 ? -9.960 -6.863 2.151 1.00 94.00 91 LEU A C 1
ATOM 722 O O . LEU A 1 91 ? -10.580 -5.954 2.702 1.00 94.00 91 LEU A O 1
ATOM 726 N N . SER A 1 92 ? -10.485 -8.081 1.981 1.00 94.81 92 SER A N 1
ATOM 727 C CA . SER A 1 92 ? -11.865 -8.408 2.375 1.00 94.81 92 SER A CA 1
ATOM 728 C C . SER A 1 92 ? -12.076 -8.248 3.883 1.00 94.81 92 SER A C 1
ATOM 730 O O . SER A 1 92 ? -12.961 -7.512 4.324 1.00 94.81 92 SER A O 1
ATOM 732 N N . ASN A 1 93 ? -11.205 -8.872 4.680 1.00 95.31 93 ASN A N 1
ATOM 733 C CA . ASN A 1 93 ? -11.292 -8.845 6.140 1.00 95.31 93 ASN A CA 1
ATOM 734 C C . ASN A 1 93 ? -11.100 -7.428 6.689 1.00 95.31 93 ASN A C 1
ATOM 736 O O . ASN A 1 93 ? -11.827 -6.994 7.583 1.00 95.31 93 ASN A O 1
ATOM 740 N N . VAL A 1 94 ? -10.143 -6.682 6.134 1.00 95.88 94 VAL A N 1
ATOM 741 C CA . VAL A 1 94 ? -9.887 -5.299 6.545 1.00 95.88 94 VAL A CA 1
ATOM 742 C C . VAL A 1 94 ? -11.041 -4.382 6.150 1.00 95.88 94 VAL A C 1
ATOM 744 O O . VAL A 1 94 ? -11.419 -3.523 6.941 1.00 95.88 94 VAL A O 1
ATOM 747 N N . SER A 1 95 ? -11.676 -4.603 4.998 1.00 95.19 95 SER A N 1
ATOM 748 C CA . SER A 1 95 ? -12.870 -3.852 4.589 1.00 95.19 95 SER A CA 1
ATOM 749 C C . SER A 1 95 ? -14.050 -4.086 5.533 1.00 95.19 95 SER A C 1
ATOM 751 O O . SER A 1 95 ? -14.784 -3.154 5.857 1.00 95.19 95 SER A O 1
ATOM 753 N N . GLU A 1 96 ? -14.246 -5.315 6.014 1.00 96.62 96 GLU A N 1
ATOM 754 C CA . GLU A 1 96 ? -15.251 -5.596 7.043 1.00 96.62 96 GLU A CA 1
ATOM 755 C C . GLU A 1 96 ? -14.940 -4.909 8.369 1.00 96.62 96 GLU A C 1
ATOM 757 O O . GLU A 1 96 ? -15.837 -4.321 8.974 1.00 96.62 96 GLU A O 1
ATOM 762 N N . MET A 1 97 ? -13.681 -4.958 8.807 1.00 96.06 97 MET A N 1
ATOM 763 C CA . MET A 1 97 ? -13.240 -4.280 10.023 1.00 96.06 97 MET A CA 1
ATOM 764 C C . MET A 1 97 ? -13.438 -2.766 9.915 1.00 96.06 97 MET A C 1
ATOM 766 O O . MET A 1 97 ? -14.023 -2.164 10.812 1.00 96.06 97 MET A O 1
ATOM 770 N N . LEU A 1 98 ? -13.047 -2.167 8.788 1.00 95.38 98 LEU A N 1
ATOM 771 C CA . LEU A 1 98 ? -13.257 -0.752 8.492 1.00 95.38 98 LEU A CA 1
ATOM 772 C C . LEU A 1 98 ? -14.741 -0.383 8.575 1.00 95.38 98 LEU A C 1
ATOM 774 O O . LEU A 1 98 ? -15.097 0.565 9.266 1.00 95.38 98 LEU A O 1
ATOM 778 N N . ARG A 1 99 ? -15.629 -1.174 7.956 1.00 95.75 99 ARG A N 1
ATOM 779 C CA . ARG A 1 99 ? -17.083 -0.954 8.042 1.00 95.75 99 ARG A CA 1
ATOM 780 C C . ARG A 1 99 ? -17.610 -0.987 9.477 1.00 95.75 99 ARG A C 1
ATOM 782 O O . ARG A 1 99 ? -18.566 -0.276 9.774 1.00 95.75 99 ARG A O 1
ATOM 789 N N . ARG A 1 100 ? -17.042 -1.821 10.353 1.00 96.75 100 ARG A N 1
ATOM 790 C CA . ARG A 1 100 ? -17.422 -1.866 11.776 1.00 96.75 100 ARG A CA 1
ATOM 791 C C . ARG A 1 100 ? -16.936 -0.617 12.508 1.00 96.75 100 ARG A C 1
ATOM 793 O O . ARG A 1 100 ? -17.743 0.021 13.169 1.00 96.75 100 ARG A O 1
ATOM 800 N N . LEU A 1 101 ? -15.676 -0.228 12.310 1.00 95.38 101 LEU A N 1
ATOM 801 C CA . LEU A 1 101 ? -15.083 0.966 12.926 1.00 95.38 101 LEU A CA 1
ATOM 802 C C . LEU A 1 101 ? -15.802 2.253 12.498 1.00 95.38 101 LEU A C 1
ATOM 804 O O . LEU A 1 101 ? -16.120 3.088 13.330 1.00 95.38 101 LEU A O 1
ATOM 808 N N . VAL A 1 102 ? -16.151 2.387 11.217 1.00 95.38 102 VAL A N 1
ATOM 809 C CA . VAL A 1 102 ? -16.899 3.547 10.696 1.00 95.38 102 VAL A CA 1
ATOM 810 C C . VAL A 1 102 ? -18.329 3.618 11.247 1.00 95.38 102 VAL A C 1
ATOM 812 O O . VAL A 1 102 ? -18.895 4.706 11.338 1.00 95.38 102 VAL A O 1
ATOM 815 N N . LYS A 1 103 ? -18.939 2.491 11.631 1.00 96.06 103 LYS A N 1
ATOM 816 C CA . LYS A 1 103 ? -20.266 2.475 12.274 1.00 96.06 103 LYS A CA 1
ATOM 817 C C . LYS A 1 103 ? -20.203 2.742 13.773 1.00 96.06 103 LYS A C 1
ATOM 819 O O . LYS A 1 103 ? -21.184 3.222 14.338 1.00 96.06 103 LYS A O 1
ATOM 824 N N . ASP A 1 104 ? -19.082 2.416 14.398 1.00 95.75 104 ASP A N 1
ATOM 825 C CA . ASP A 1 104 ? -18.844 2.667 15.808 1.00 95.75 104 ASP A CA 1
ATOM 826 C C . ASP A 1 104 ? -18.601 4.166 16.045 1.00 95.75 104 ASP A C 1
ATOM 828 O O . ASP A 1 104 ? -17.694 4.776 15.468 1.00 95.75 104 ASP A O 1
ATOM 832 N N . ARG A 1 105 ? -19.459 4.780 16.866 1.00 93.00 105 ARG A N 1
ATOM 833 C CA . ARG A 1 105 ? -19.371 6.209 17.196 1.00 93.00 105 ARG A CA 1
ATOM 834 C C . ARG A 1 105 ? -18.253 6.507 18.185 1.00 93.00 105 ARG A C 1
ATOM 836 O O . ARG A 1 105 ? -17.747 7.619 18.169 1.00 93.00 105 ARG A O 1
ATOM 843 N N . GLU A 1 106 ? -17.837 5.508 18.954 1.00 94.12 106 GLU A N 1
ATOM 844 C CA . GLU A 1 106 ? -16.761 5.628 19.937 1.00 94.12 106 GLU A CA 1
ATOM 845 C C . GLU A 1 106 ? -15.385 5.321 19.319 1.00 94.12 106 GLU A C 1
ATOM 847 O O . GLU A 1 106 ? -14.360 5.397 19.990 1.00 94.12 106 GLU A O 1
ATOM 852 N N . SER A 1 107 ? -15.335 4.954 18.032 1.00 94.69 107 SER A N 1
ATOM 853 C CA . SER A 1 107 ? -14.079 4.693 17.333 1.00 94.69 107 SER A CA 1
ATOM 854 C C . SER A 1 107 ? -13.445 5.986 16.820 1.00 94.69 107 SER A C 1
ATOM 856 O O . SER A 1 107 ? -13.920 6.553 15.834 1.00 94.69 107 SER A O 1
ATOM 858 N N . ASP A 1 108 ? -12.313 6.383 17.409 1.00 93.31 108 ASP A N 1
ATOM 859 C CA . ASP A 1 108 ? -11.495 7.517 16.943 1.00 93.31 108 ASP A CA 1
ATOM 860 C C . ASP A 1 108 ? -11.061 7.351 15.479 1.00 93.31 108 ASP A C 1
ATOM 862 O O . ASP A 1 108 ? -11.191 8.258 14.655 1.00 93.31 108 ASP A O 1
ATOM 866 N N . PHE A 1 109 ? -10.581 6.154 15.126 1.00 94.75 109 PHE A N 1
ATOM 867 C CA . PHE A 1 109 ? -10.208 5.833 13.750 1.00 94.75 109 PHE A CA 1
ATOM 868 C C . PHE A 1 109 ? -11.424 5.884 12.811 1.00 94.75 109 PHE A C 1
ATOM 870 O O . PHE A 1 109 ? -11.330 6.387 11.691 1.00 94.75 109 PHE A O 1
ATOM 877 N N . GLY A 1 110 ? -12.580 5.386 13.262 1.00 95.06 110 GLY A N 1
ATOM 878 C CA . GLY A 1 110 ? -13.835 5.490 12.522 1.00 95.06 110 GLY A CA 1
ATOM 879 C C . GLY A 1 110 ? -14.256 6.940 12.280 1.00 95.06 110 GLY A C 1
ATOM 880 O O . GLY A 1 110 ? -14.676 7.272 11.172 1.00 95.06 110 GLY A O 1
ATOM 881 N N . GLU A 1 111 ? -14.099 7.809 13.281 1.00 94.19 111 GLU A N 1
ATOM 882 C CA . GLU A 1 111 ? -14.393 9.240 13.170 1.00 94.19 111 GLU A CA 1
ATOM 883 C C . GLU A 1 111 ? -13.488 9.924 12.151 1.00 94.19 111 GLU A C 1
ATOM 885 O O . GLU A 1 111 ? -13.988 10.629 11.274 1.00 94.19 111 GLU A O 1
ATOM 890 N N . PHE A 1 112 ? -12.183 9.639 12.182 1.00 94.12 112 PHE A N 1
ATOM 891 C CA . PHE A 1 112 ? -11.252 10.122 11.164 1.00 94.12 112 PHE A CA 1
ATOM 892 C C . PHE A 1 112 ? -11.731 9.775 9.746 1.00 94.12 112 PHE A C 1
ATOM 894 O O . PHE A 1 112 ? -11.804 10.654 8.886 1.00 94.12 112 PHE A O 1
ATOM 901 N N . VAL A 1 113 ? -12.111 8.517 9.499 1.00 93.88 113 VAL A N 1
ATOM 902 C CA . VAL A 1 113 ? -12.577 8.083 8.172 1.00 93.88 113 VAL A CA 1
ATOM 903 C C . VAL A 1 113 ? -13.859 8.815 7.763 1.00 93.88 113 VAL A C 1
ATOM 905 O O . VAL A 1 113 ? -13.940 9.299 6.636 1.00 93.88 113 VAL A O 1
ATOM 908 N N . ARG A 1 114 ? -14.825 8.978 8.678 1.00 94.44 114 ARG A N 1
ATOM 909 C CA . ARG A 1 114 ? -16.072 9.724 8.418 1.00 94.44 114 ARG A CA 1
ATOM 910 C C . ARG A 1 114 ? -15.831 11.193 8.068 1.00 94.44 114 ARG A C 1
ATOM 912 O O . ARG A 1 114 ? -16.614 11.768 7.313 1.00 94.44 114 ARG A O 1
ATOM 919 N N . ILE A 1 115 ? -14.801 11.814 8.641 1.00 93.06 115 ILE A N 1
ATOM 920 C CA . ILE A 1 115 ? -14.410 13.192 8.320 1.00 93.06 115 ILE A CA 1
ATOM 921 C C . ILE A 1 115 ? -13.806 13.249 6.911 1.00 93.06 115 ILE A C 1
ATOM 923 O O . ILE A 1 115 ? -14.216 14.087 6.108 1.00 93.06 115 ILE A O 1
ATOM 927 N N . GLN A 1 116 ? -12.889 12.333 6.585 1.00 91.56 116 GLN A N 1
ATOM 928 C CA . GLN A 1 116 ? -12.243 12.295 5.268 1.00 91.56 116 GLN A CA 1
ATOM 929 C C . GLN A 1 116 ? -13.226 12.009 4.124 1.00 91.56 116 GLN A C 1
ATOM 931 O O . GLN A 1 116 ? -13.089 12.593 3.058 1.00 91.56 116 GLN A O 1
ATOM 936 N N . GLU A 1 117 ? -14.248 11.170 4.325 1.00 88.12 117 GLU A N 1
ATOM 937 C CA . GLU A 1 117 ? -15.268 10.888 3.294 1.00 88.12 117 GLU A CA 1
ATOM 938 C C . GLU A 1 117 ? -16.160 12.094 2.945 1.00 88.12 117 GLU A C 1
ATOM 940 O O . GLU A 1 117 ? -16.838 12.083 1.918 1.00 88.12 117 GLU A O 1
ATOM 945 N N . LYS A 1 118 ? -16.185 13.126 3.795 1.00 87.75 118 LYS A N 1
ATOM 946 C CA . LYS A 1 118 ? -16.944 14.368 3.573 1.00 87.75 118 LYS A CA 1
ATOM 947 C C . LYS A 1 118 ? -16.107 15.487 2.946 1.00 87.75 118 LYS A C 1
ATOM 949 O O . LYS A 1 118 ? -16.651 16.567 2.719 1.00 87.75 118 LYS A O 1
ATOM 954 N N . THR A 1 119 ? -14.810 15.249 2.749 1.00 76.00 119 THR A N 1
ATOM 955 C CA . THR A 1 119 ? -13.852 16.203 2.172 1.00 76.00 119 THR A CA 1
ATOM 956 C C . THR A 1 119 ? -13.753 15.994 0.668 1.00 76.00 119 THR A C 1
ATOM 958 O O . THR A 1 119 ? -13.745 17.013 -0.056 1.00 76.00 119 THR A O 1
#

Organism: NCBI:txid40482

pLDDT: mean 86.5, std 14.06, range [47.31, 97.25]

Foldseek 3Di:
DCVLQVQVQDDPPDLDGDPQDDPLNSLLVVLVVLVVVLVVVLVVVVVLCVDCPRPNVPDDPVRCVPCVVNVVVVVVCVVVCCSCVVNVVSVVVVVVVLVVLLPDPPRPSNVSVVVSVVD

Radius of gyration: 19.7 Å; chains: 1; bounding box: 39×28×58 Å

Secondary structure (DSSP, 8-state):
-IIIIIGGGBPTTSSPBPTT--HHHHHHHHHHHHHHHHHHHHHHHHHHTTSTTSTTTTS-TTTSTTSHHHHHHHHTTTGGGGGHHHHHHHHHHHHHHHHHHHH-TT-HHHHHHHHHTT-

Sequence (119 aa):
VVSLFIIPLRVHATKSWIAGVPLEIAKVLDWLEDIVNLHTEIRDMLQSFQTPECPLAGVSEAEDRGGARVAYALRSFVPRLEIYQPYLVKLSNVSEMLRRLVKDRESDFGEFVRIQEKT

InterPro domains:
  IPR035899 Dbl homology (DH) domain superfamily [G3DSA:1.20.900.10] (1-119)
  IPR035899 Dbl homology (DH) domain superfamily [SSF48065] (5-117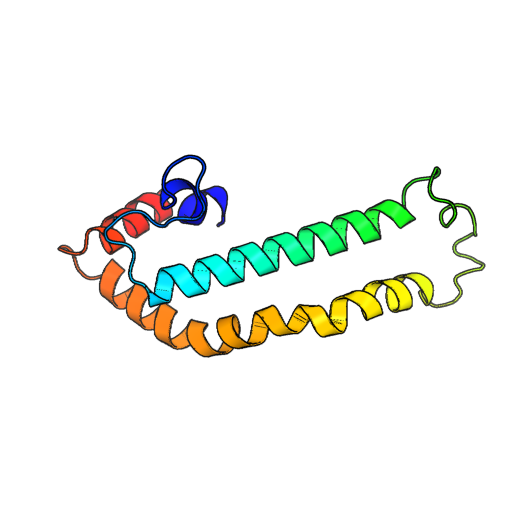)